Protein AF-A0A417C3J6-F1 (afdb_monomer)

pLDDT: mean 70.12, std 16.56, range [35.22, 95.88]

Secondary structure (DSSP, 8-state):
-PPPP-----------------------PPP-----HHHHHHHHHHHHHHHHHHHHHHHHHHHHHHHHHHHHHHHHHHHHT-GGGTT-SEEEEEEEETTEEEEEEEE---HHHHHHHHHHHHTT-

Sequence (125 aa):
MQSAPRIKTGGCQEGDRQERVIYTGERRQKKGLRASMTVEAAGVMAAVLVTLMVLMGQAMNWSARAAGNFKLHETVERERHQIEHDQENRIQRQAGGRNWSLEISAPVFRPENLLRMWSLVEDRT

Radius of gyration: 38.72 Å; Cα contacts (8 Å, |Δi|>4): 61; chains: 1; bounding box: 95×47×88 Å

Solvent-accessible surface area (backbone atoms only — not comparable to full-atom values): 8161 Å² total; per-residue (Å²): 136,87,82,81,84,83,83,78,83,86,76,85,88,80,87,81,93,72,81,81,80,80,80,88,69,84,84,74,87,73,83,87,69,90,77,54,76,64,59,60,52,49,50,54,52,48,53,52,53,52,52,50,51,54,51,50,56,51,50,55,52,50,52,53,51,50,54,49,49,54,55,50,50,52,50,52,54,56,53,33,72,40,82,88,48,75,88,48,71,58,53,74,53,73,51,72,57,100,90,48,75,47,75,52,72,47,65,48,66,55,70,65,61,54,53,51,52,52,52,61,52,60,77,74,110

Foldseek 3Di:
DDDDDDDDDDDDDDDDDDDPPDPPDDCPDDDDDPDDPVVVVVVVVVVVVVVVVVVVVVVVVVVVVVVQVVVQVVVLVVVLPDPVCPVPQKDWDWDDDPPDIDIDMDGRDDVVVVVVVVVVVVVVD

Mean predicted aligned error: 18.25 Å

Structure (mmCIF, N/CA/C/O backbone):
data_AF-A0A417C3J6-F1
#
_entry.id   AF-A0A417C3J6-F1
#
loop_
_atom_site.group_PDB
_atom_site.id
_atom_site.type_symbol
_atom_site.label_atom_id
_atom_site.label_alt_id
_atom_site.label_comp_id
_atom_site.label_asym_id
_atom_site.label_entity_id
_atom_site.label_seq_id
_atom_site.pdbx_PDB_ins_code
_atom_site.Cartn_x
_atom_site.Cartn_y
_atom_site.Cartn_z
_atom_site.occupancy
_atom_site.B_iso_or_equiv
_atom_site.auth_seq_id
_atom_site.auth_comp_id
_atom_site.auth_asym_id
_atom_site.auth_atom_id
_atom_site.pdbx_PDB_model_num
ATOM 1 N N . MET A 1 1 ? 70.820 -35.049 -58.289 1.00 45.19 1 MET A N 1
ATOM 2 C CA . MET A 1 1 ? 70.018 -34.662 -57.108 1.00 45.19 1 MET A CA 1
ATOM 3 C C . MET A 1 1 ? 68.553 -34.810 -57.493 1.00 45.19 1 MET A C 1
ATOM 5 O O . MET A 1 1 ? 68.088 -34.066 -58.342 1.00 45.19 1 MET A O 1
ATOM 9 N N . GLN A 1 2 ? 67.891 -35.858 -56.996 1.00 44.22 2 GLN A N 1
ATOM 10 C CA . GLN A 1 2 ? 66.487 -36.170 -57.288 1.00 44.22 2 GLN A CA 1
ATOM 11 C C . GLN A 1 2 ? 65.575 -35.254 -56.462 1.00 44.22 2 GLN A C 1
ATOM 13 O O . GLN A 1 2 ? 65.745 -35.138 -55.250 1.00 44.22 2 GLN A O 1
ATOM 18 N N . SER A 1 3 ? 64.635 -34.587 -57.124 1.00 46.09 3 SER A N 1
ATOM 19 C CA . SER A 1 3 ? 63.633 -33.715 -56.509 1.00 46.09 3 SER A CA 1
ATOM 20 C C . SER A 1 3 ? 62.414 -34.552 -56.116 1.00 46.09 3 SER A C 1
ATOM 22 O O . SER A 1 3 ? 61.786 -35.170 -56.971 1.00 46.09 3 SER A O 1
ATOM 24 N N . ALA A 1 4 ? 62.089 -34.595 -54.824 1.00 53.22 4 ALA A N 1
ATOM 25 C CA . ALA A 1 4 ? 60.948 -35.342 -54.299 1.00 53.22 4 ALA A CA 1
ATOM 26 C C . ALA A 1 4 ? 59.594 -34.706 -54.706 1.00 53.22 4 ALA A C 1
ATOM 28 O O . ALA A 1 4 ? 59.469 -33.478 -54.668 1.00 53.22 4 ALA A O 1
ATOM 29 N N . PRO A 1 5 ? 58.554 -35.494 -55.042 1.00 49.22 5 PRO A N 1
ATOM 30 C CA . PRO A 1 5 ? 57.211 -34.975 -55.296 1.00 49.22 5 PRO A CA 1
ATOM 31 C C . PRO A 1 5 ? 56.432 -34.723 -53.990 1.00 49.22 5 PRO A C 1
ATOM 33 O O . PRO A 1 5 ? 56.374 -35.565 -53.096 1.00 49.22 5 PRO A O 1
ATOM 36 N N . ARG A 1 6 ? 55.800 -33.546 -53.887 1.00 43.66 6 ARG A N 1
ATOM 37 C CA . ARG A 1 6 ? 54.949 -33.133 -52.758 1.00 43.66 6 ARG A CA 1
ATOM 38 C C . ARG A 1 6 ? 53.569 -33.794 -52.870 1.00 43.66 6 ARG A C 1
ATOM 40 O O . ARG A 1 6 ? 52.778 -33.434 -53.739 1.00 43.66 6 ARG A O 1
ATOM 47 N N . ILE A 1 7 ? 53.276 -34.724 -51.965 1.00 44.31 7 ILE A N 1
ATOM 48 C CA . ILE A 1 7 ? 51.957 -35.347 -51.791 1.00 44.31 7 ILE A CA 1
ATOM 49 C C . ILE A 1 7 ? 50.963 -34.277 -51.306 1.00 44.31 7 ILE A C 1
ATOM 51 O O . ILE A 1 7 ? 51.167 -33.673 -50.254 1.00 44.31 7 ILE A O 1
ATOM 55 N N . LYS A 1 8 ? 49.893 -34.021 -52.072 1.00 52.81 8 LYS A N 1
ATOM 56 C CA . LYS A 1 8 ? 48.710 -33.293 -51.586 1.00 52.81 8 LYS A CA 1
ATOM 57 C C . LYS A 1 8 ? 47.775 -34.306 -50.933 1.00 52.81 8 LYS A C 1
ATOM 59 O O . LYS A 1 8 ? 47.145 -35.099 -51.626 1.00 52.81 8 LYS A O 1
ATOM 64 N N . THR A 1 9 ? 47.689 -34.278 -49.611 1.00 44.81 9 THR A N 1
ATOM 65 C CA . THR A 1 9 ? 46.644 -34.963 -48.850 1.00 44.81 9 THR A CA 1
ATOM 66 C C . THR A 1 9 ? 45.299 -34.304 -49.150 1.00 44.81 9 THR A C 1
ATOM 68 O O . THR A 1 9 ? 45.061 -33.151 -48.794 1.00 44.81 9 THR A O 1
ATOM 71 N N . GLY A 1 10 ? 44.431 -35.031 -49.854 1.00 49.56 10 GLY A N 1
ATOM 72 C CA . GLY A 1 10 ? 43.004 -34.736 -49.893 1.00 49.56 10 GLY A CA 1
ATOM 73 C C . GLY A 1 10 ? 42.403 -35.019 -48.519 1.00 49.56 10 GLY A C 1
ATOM 74 O O . GLY A 1 10 ? 42.606 -36.098 -47.970 1.00 49.56 10 GLY A O 1
ATOM 75 N N . GLY A 1 11 ? 41.711 -34.031 -47.957 1.00 35.22 11 GLY A N 1
ATOM 76 C CA . GLY A 1 11 ? 40.921 -34.161 -46.736 1.00 35.22 11 GLY A CA 1
ATOM 77 C C . GLY A 1 11 ? 39.446 -33.974 -47.070 1.00 35.22 11 GLY A C 1
ATOM 78 O O . GLY A 1 11 ? 39.088 -33.008 -47.740 1.00 35.22 11 GLY A O 1
ATOM 79 N N . CYS A 1 12 ? 38.649 -34.951 -46.646 1.00 38.44 12 CYS A N 1
ATOM 80 C CA . CYS A 1 12 ? 37.252 -35.215 -46.968 1.00 38.44 12 CYS A CA 1
ATOM 81 C C . CYS A 1 12 ? 36.283 -34.042 -46.747 1.00 38.44 12 CYS A C 1
ATOM 83 O O . CYS A 1 12 ? 36.380 -33.310 -45.766 1.00 38.44 12 CYS A O 1
ATOM 85 N N . GLN A 1 13 ? 35.291 -33.944 -47.635 1.00 50.69 13 GLN A N 1
ATOM 86 C CA . GLN A 1 13 ? 34.003 -33.306 -47.358 1.00 50.69 13 GLN A CA 1
ATOM 87 C C . GLN A 1 13 ? 33.109 -34.322 -46.636 1.00 50.69 13 GLN A C 1
ATOM 89 O O . GLN A 1 13 ? 33.001 -35.428 -47.150 1.00 50.69 13 GLN A O 1
ATOM 94 N N . GLU A 1 14 ? 32.468 -33.967 -45.517 1.00 40.28 14 GLU A N 1
ATOM 95 C CA . GLU A 1 14 ? 31.202 -34.580 -45.064 1.00 40.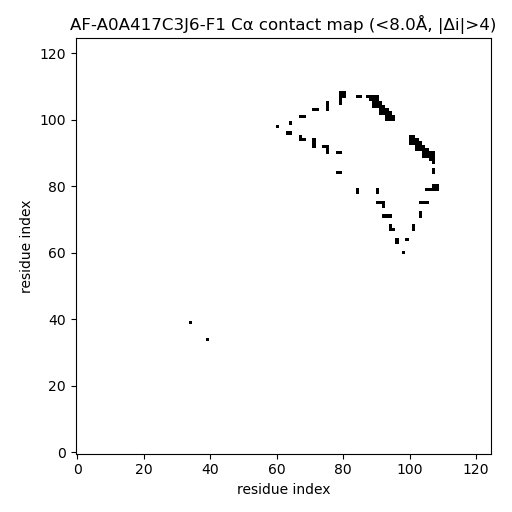28 14 GLU A CA 1
ATOM 96 C C . GLU A 1 14 ? 30.607 -33.791 -43.877 1.00 40.28 14 GLU A C 1
ATOM 98 O O . GLU A 1 14 ? 31.320 -33.533 -42.911 1.00 40.28 14 GLU A O 1
ATOM 103 N N . GLY A 1 15 ? 29.307 -33.469 -43.950 1.00 41.69 15 GLY A N 1
ATOM 104 C CA . GLY A 1 15 ? 28.453 -33.002 -42.837 1.00 41.69 15 GLY A CA 1
ATOM 105 C C . GLY A 1 15 ? 28.699 -31.554 -42.381 1.00 41.69 15 GLY A C 1
ATOM 106 O O . GLY A 1 15 ? 29.817 -31.161 -42.105 1.00 41.69 15 GLY A O 1
ATOM 107 N N . ASP A 1 16 ? 27.728 -30.646 -42.312 1.00 37.06 16 ASP A N 1
ATOM 108 C CA . ASP A 1 16 ? 26.380 -30.857 -41.807 1.00 37.06 16 ASP A CA 1
ATOM 109 C C . ASP A 1 16 ? 25.322 -30.092 -42.604 1.00 37.06 16 ASP A C 1
ATOM 111 O O . ASP A 1 16 ? 25.405 -28.894 -42.888 1.00 37.06 16 ASP A O 1
ATOM 115 N N . ARG A 1 17 ? 24.261 -30.831 -42.916 1.00 51.72 17 ARG A N 1
ATOM 116 C CA . ARG A 1 17 ? 22.967 -30.324 -43.350 1.00 51.72 17 ARG A CA 1
ATOM 117 C C . ARG A 1 17 ? 22.332 -29.587 -42.172 1.00 51.72 17 ARG A C 1
ATOM 119 O O . ARG A 1 17 ? 21.693 -30.216 -41.337 1.00 51.72 17 ARG A O 1
ATOM 126 N N . GLN A 1 18 ? 22.477 -28.265 -42.122 1.00 46.28 18 GLN A N 1
ATOM 127 C CA . GLN A 1 18 ? 21.696 -27.440 -41.204 1.00 46.28 18 GLN A CA 1
ATOM 128 C C . GLN A 1 18 ? 20.547 -26.773 -41.962 1.00 46.28 18 GLN A C 1
ATOM 130 O O . GLN A 1 18 ? 20.727 -25.982 -42.889 1.00 46.28 18 GLN A O 1
ATOM 135 N N . GLU A 1 19 ? 19.353 -27.218 -41.596 1.00 47.47 19 GLU A N 1
ATOM 136 C CA . GLU A 1 19 ? 18.049 -26.867 -42.133 1.00 47.47 19 GLU A CA 1
ATOM 137 C C . GLU A 1 19 ? 17.860 -25.344 -42.191 1.00 47.47 19 GLU A C 1
ATOM 139 O O . GLU A 1 19 ? 17.871 -24.642 -41.179 1.00 47.47 19 GLU A O 1
ATOM 144 N N . ARG A 1 20 ? 17.719 -24.806 -43.406 1.00 38.12 20 ARG A N 1
ATOM 145 C CA . ARG A 1 20 ? 17.513 -23.375 -43.630 1.00 38.12 20 ARG A CA 1
ATOM 146 C C . ARG A 1 20 ? 16.056 -23.031 -43.316 1.00 38.12 20 ARG A C 1
ATOM 148 O O . ARG A 1 20 ? 15.229 -22.977 -44.222 1.00 38.12 20 ARG A O 1
ATOM 155 N N . VAL A 1 21 ? 15.739 -22.782 -42.048 1.00 52.31 21 VAL A N 1
ATOM 156 C CA . VAL A 1 21 ? 14.453 -22.180 -41.667 1.00 52.31 21 VAL A CA 1
ATOM 157 C C . VAL A 1 21 ? 14.427 -20.749 -42.206 1.00 52.31 21 VAL A C 1
ATOM 159 O O . VAL A 1 21 ? 15.160 -19.869 -41.751 1.00 52.31 21 VAL A O 1
ATOM 162 N N . ILE A 1 22 ? 13.623 -20.530 -43.247 1.00 49.84 22 ILE A N 1
ATOM 163 C CA . ILE A 1 22 ? 13.442 -19.224 -43.880 1.00 49.84 22 ILE A CA 1
ATOM 164 C C . ILE A 1 22 ? 12.508 -18.391 -43.003 1.00 49.84 22 ILE A C 1
ATOM 166 O O . ILE A 1 22 ? 11.289 -18.494 -43.098 1.00 49.84 22 ILE A O 1
ATOM 170 N N . TYR A 1 23 ? 13.079 -17.520 -42.174 1.00 48.50 23 TYR A N 1
ATOM 171 C CA . TYR A 1 23 ? 12.333 -16.408 -41.591 1.00 48.50 23 TYR A CA 1
ATOM 172 C C . TYR A 1 23 ? 12.237 -15.297 -42.638 1.00 48.50 23 TYR A C 1
ATOM 174 O O . TYR A 1 23 ? 13.153 -14.494 -42.816 1.00 48.50 23 TYR A O 1
ATOM 182 N N . THR A 1 24 ? 11.127 -15.259 -43.367 1.00 55.38 24 THR A N 1
ATOM 183 C CA . THR A 1 24 ? 10.775 -14.109 -44.204 1.00 55.38 24 THR A CA 1
ATOM 184 C C . THR A 1 24 ? 10.282 -12.974 -43.303 1.00 55.38 24 THR A C 1
ATOM 186 O O . THR A 1 24 ? 9.093 -12.850 -43.026 1.00 55.38 24 THR A O 1
ATOM 189 N N . GLY A 1 25 ? 11.211 -12.155 -42.809 1.00 51.16 25 GLY A N 1
ATOM 190 C CA . GLY A 1 25 ? 10.905 -10.877 -42.165 1.00 51.16 25 GLY A CA 1
ATOM 191 C C . GLY A 1 25 ? 11.161 -9.722 -43.131 1.00 51.16 25 GLY A C 1
ATOM 192 O O . GLY A 1 25 ? 12.302 -9.504 -43.542 1.00 51.16 25 GLY A O 1
ATOM 193 N N . GLU A 1 26 ? 10.106 -8.999 -43.506 1.00 53.22 26 GLU A N 1
ATOM 194 C CA . GLU A 1 26 ? 10.130 -7.859 -44.430 1.00 53.22 26 GLU A CA 1
ATOM 195 C C . GLU A 1 26 ? 11.249 -6.848 -44.117 1.00 53.22 26 GLU A C 1
ATOM 197 O O . GLU A 1 26 ? 11.330 -6.256 -43.036 1.00 53.22 26 GLU A O 1
ATOM 202 N N . ARG A 1 27 ? 12.111 -6.585 -45.106 1.00 48.12 27 ARG A N 1
ATOM 203 C CA . ARG A 1 27 ? 13.158 -5.555 -45.036 1.00 48.12 27 ARG A CA 1
ATOM 204 C C . ARG A 1 27 ? 12.538 -4.178 -45.272 1.00 48.12 27 ARG A C 1
ATOM 206 O O . ARG A 1 27 ? 12.609 -3.632 -46.371 1.00 48.12 27 ARG A O 1
ATOM 213 N N . ARG A 1 28 ? 11.970 -3.579 -44.224 1.00 52.03 28 ARG A N 1
ATOM 214 C CA . ARG A 1 28 ? 11.636 -2.147 -44.229 1.00 52.03 28 ARG A CA 1
ATOM 215 C C . ARG A 1 28 ? 12.942 -1.349 -44.193 1.00 52.03 28 ARG A C 1
ATOM 217 O O . ARG A 1 28 ? 13.700 -1.438 -43.227 1.00 52.03 28 ARG A O 1
ATOM 224 N N . GLN A 1 29 ? 13.229 -0.621 -45.273 1.00 53.62 29 GLN A N 1
ATOM 225 C CA . GLN A 1 29 ? 14.447 0.175 -45.428 1.00 53.62 29 GLN A CA 1
ATOM 226 C C . GLN A 1 29 ? 14.684 1.078 -44.209 1.00 53.62 29 GLN A C 1
ATOM 228 O O . GLN A 1 29 ? 13.876 1.958 -43.912 1.00 53.62 29 GLN A O 1
ATOM 233 N N . LYS A 1 30 ? 15.811 0.887 -43.516 1.00 47.53 30 LYS A N 1
ATOM 234 C CA . LYS A 1 30 ? 16.288 1.825 -42.498 1.00 47.53 30 LYS A CA 1
ATOM 235 C C . LYS A 1 30 ? 17.412 2.661 -43.096 1.00 47.53 30 LYS A C 1
ATOM 237 O O . LYS A 1 30 ? 18.426 2.124 -43.536 1.00 47.53 30 LYS A O 1
ATOM 242 N N . LYS A 1 31 ? 17.215 3.982 -43.101 1.00 51.62 31 LYS A N 1
ATOM 243 C CA . LYS A 1 31 ? 18.271 4.971 -43.342 1.00 51.62 31 LYS A CA 1
ATOM 244 C C . LYS A 1 31 ? 19.381 4.715 -42.317 1.00 51.62 31 LYS A C 1
ATOM 246 O O . LYS A 1 31 ? 19.108 4.662 -41.120 1.00 51.62 31 LYS A O 1
ATOM 251 N N . GLY A 1 32 ? 20.598 4.475 -42.798 1.00 50.56 32 GLY A N 1
ATOM 252 C CA . GLY A 1 32 ? 21.735 4.076 -41.976 1.00 50.56 32 GLY A CA 1
ATOM 253 C C . GLY A 1 32 ? 22.192 5.199 -41.052 1.00 50.56 32 GLY A C 1
ATOM 254 O O . GLY A 1 32 ? 22.934 6.082 -41.469 1.00 50.56 32 GLY A O 1
ATOM 255 N N . LEU A 1 33 ? 21.777 5.143 -39.790 1.00 61.16 33 LEU A N 1
ATOM 256 C CA . LEU A 1 33 ? 22.462 5.822 -38.697 1.00 61.16 33 LEU A CA 1
ATOM 257 C C . LEU A 1 33 ? 23.375 4.796 -38.033 1.00 61.16 33 LEU A C 1
ATOM 259 O O . LEU A 1 33 ? 22.944 3.700 -37.676 1.00 61.16 33 LEU A O 1
ATOM 263 N N . ARG A 1 34 ? 24.657 5.145 -37.928 1.00 52.94 34 ARG A N 1
ATOM 264 C CA . ARG A 1 34 ? 25.705 4.334 -37.305 1.00 52.94 34 ARG A CA 1
ATOM 265 C C . ARG A 1 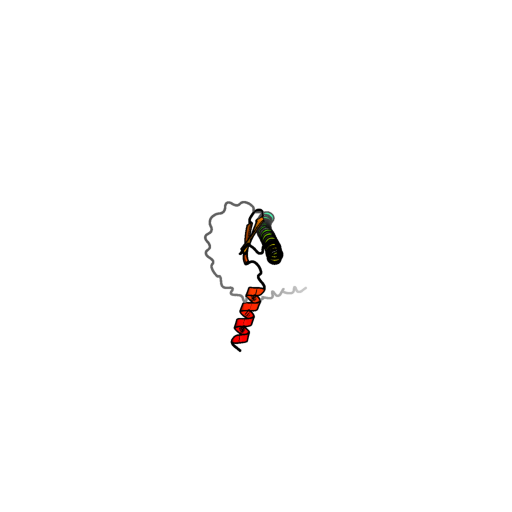34 ? 25.394 4.235 -35.804 1.00 52.94 34 ARG A C 1
ATOM 267 O O . ARG A 1 34 ? 25.788 5.101 -35.031 1.00 52.94 34 ARG A O 1
ATOM 274 N N . ALA A 1 35 ? 24.616 3.232 -35.407 1.00 58.22 35 ALA A N 1
ATOM 275 C CA . ALA A 1 35 ? 24.308 2.973 -34.008 1.00 58.22 35 ALA A CA 1
ATOM 276 C C . ALA A 1 35 ? 25.581 2.473 -33.309 1.00 58.22 35 ALA A C 1
ATOM 278 O O . ALA A 1 35 ? 26.167 1.466 -33.704 1.00 58.22 35 ALA A O 1
ATOM 279 N N . SER A 1 36 ? 26.050 3.215 -32.306 1.00 66.50 36 SER A N 1
ATOM 280 C CA . SER A 1 36 ? 27.119 2.750 -31.423 1.00 66.50 36 SER A CA 1
ATOM 281 C C . SER A 1 36 ? 26.531 1.703 -30.479 1.00 66.50 36 SER A C 1
ATOM 283 O O . SER A 1 36 ? 25.534 1.985 -29.816 1.00 66.50 36 SER A O 1
ATOM 285 N N . MET A 1 37 ? 27.162 0.528 -30.376 1.00 64.81 37 MET A N 1
ATOM 286 C CA . MET A 1 37 ? 26.772 -0.573 -29.469 1.00 64.81 37 MET A CA 1
ATOM 287 C C . MET A 1 37 ? 26.562 -0.113 -28.012 1.00 64.81 37 MET A C 1
ATOM 289 O O . MET A 1 37 ? 25.833 -0.736 -27.247 1.00 64.81 37 MET A O 1
ATOM 293 N N . THR A 1 38 ? 27.175 1.007 -27.625 1.00 79.38 38 THR A N 1
ATOM 294 C CA . THR A 1 38 ? 27.030 1.617 -26.300 1.00 79.38 38 THR A CA 1
ATOM 295 C C . THR A 1 38 ? 25.673 2.287 -26.076 1.00 79.38 38 THR A C 1
ATOM 297 O O . THR A 1 38 ? 25.173 2.262 -24.957 1.00 79.38 38 THR A O 1
ATOM 300 N N . VAL A 1 39 ? 25.057 2.866 -27.113 1.00 78.06 39 VAL A N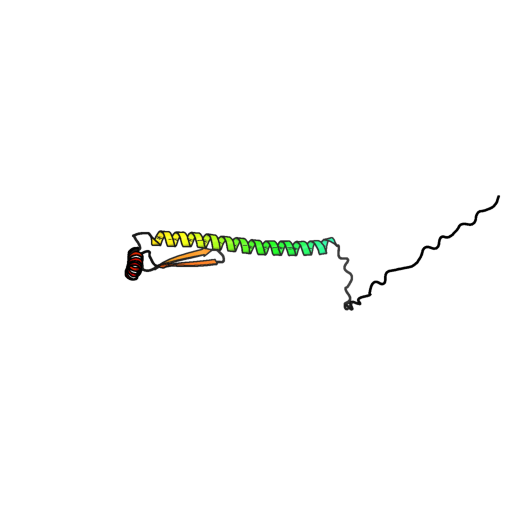 1
ATOM 301 C CA . VAL A 1 39 ? 23.783 3.600 -26.998 1.00 78.06 39 VAL A CA 1
ATOM 302 C C . VAL A 1 39 ? 22.615 2.630 -26.858 1.00 78.06 39 VAL A C 1
ATOM 304 O O . VAL A 1 39 ? 21.713 2.862 -26.057 1.00 78.06 39 VAL A O 1
ATOM 307 N N . GLU A 1 40 ? 22.657 1.511 -27.583 1.00 80.75 40 GLU A N 1
ATOM 308 C CA . GLU A 1 40 ? 21.627 0.474 -27.479 1.00 80.75 40 GLU A CA 1
ATOM 309 C C . GLU A 1 40 ? 21.672 -0.220 -26.109 1.00 80.75 40 GLU A C 1
ATOM 311 O O . GLU A 1 40 ? 20.640 -0.349 -25.451 1.00 80.75 40 GLU A O 1
ATOM 316 N N . ALA A 1 41 ? 22.868 -0.565 -25.616 1.00 85.88 41 ALA A N 1
ATOM 317 C CA . ALA A 1 41 ? 23.038 -1.143 -24.282 1.00 85.88 41 ALA A CA 1
ATOM 318 C C . ALA A 1 41 ? 22.650 -0.163 -23.159 1.00 85.88 41 ALA A C 1
ATOM 320 O O . ALA A 1 41 ? 21.973 -0.548 -22.203 1.00 85.88 41 ALA A O 1
ATOM 321 N N . ALA A 1 42 ? 23.023 1.116 -23.286 1.00 88.38 42 ALA A N 1
ATOM 322 C CA . ALA A 1 42 ? 22.640 2.148 -22.325 1.00 88.38 42 ALA A CA 1
ATOM 323 C C . ALA A 1 42 ? 21.117 2.340 -22.262 1.00 88.38 42 ALA A C 1
ATOM 325 O O . ALA A 1 42 ? 20.578 2.535 -21.175 1.00 88.38 42 ALA A O 1
ATOM 326 N N . GLY A 1 43 ? 20.414 2.227 -23.394 1.00 89.06 43 GLY A N 1
ATOM 327 C CA . GLY A 1 43 ? 18.952 2.289 -23.435 1.00 89.06 43 GLY A CA 1
ATOM 328 C C . GLY A 1 43 ? 18.282 1.152 -22.659 1.00 89.06 43 GLY A C 1
ATOM 329 O O . GLY A 1 43 ? 17.350 1.396 -21.892 1.00 89.06 43 GLY A O 1
ATOM 330 N N . VAL A 1 44 ? 18.788 -0.078 -22.793 1.00 92.25 44 VAL A N 1
ATOM 331 C CA . VAL A 1 44 ? 18.282 -1.233 -22.028 1.00 92.25 44 VAL A CA 1
ATOM 332 C C . VAL A 1 44 ? 18.528 -1.039 -20.534 1.00 92.25 44 VAL A C 1
ATOM 334 O O . VAL A 1 44 ? 17.614 -1.215 -19.730 1.00 92.25 44 VAL A O 1
ATOM 337 N N . MET A 1 45 ? 19.732 -0.603 -20.157 1.00 94.19 45 MET A N 1
ATOM 338 C CA . MET A 1 45 ? 20.057 -0.323 -18.756 1.00 94.19 45 MET A CA 1
ATOM 339 C C . MET A 1 45 ? 19.198 0.808 -18.184 1.00 94.19 45 MET A C 1
ATOM 341 O O . MET A 1 45 ? 18.737 0.707 -17.050 1.00 94.19 45 MET A O 1
ATOM 345 N N . ALA A 1 46 ? 18.913 1.850 -18.969 1.00 93.38 46 ALA A N 1
ATOM 346 C CA . ALA A 1 46 ? 18.007 2.918 -18.564 1.00 93.38 46 ALA A CA 1
ATOM 347 C C . ALA A 1 46 ? 16.589 2.388 -18.314 1.00 93.38 46 ALA A C 1
ATOM 349 O O . ALA A 1 46 ? 16.000 2.700 -17.281 1.00 93.38 46 ALA A O 1
ATOM 350 N N . ALA A 1 47 ? 16.061 1.535 -19.197 1.00 93.25 47 ALA A N 1
ATOM 351 C CA . ALA A 1 47 ? 14.752 0.917 -18.999 1.00 93.25 47 ALA A CA 1
ATOM 352 C C . ALA A 1 47 ? 14.705 0.062 -17.720 1.00 93.25 47 ALA A C 1
ATOM 354 O O . ALA A 1 47 ? 13.748 0.164 -16.957 1.00 93.25 47 ALA A O 1
ATOM 355 N N . VAL A 1 48 ? 15.753 -0.721 -17.442 1.00 95.88 48 VAL A N 1
ATOM 356 C CA . VAL A 1 48 ? 15.859 -1.532 -16.215 1.00 95.88 48 VAL A CA 1
ATOM 357 C C . VAL A 1 48 ? 15.924 -0.657 -14.961 1.00 95.88 48 VAL A C 1
ATOM 359 O O . VAL A 1 48 ? 15.237 -0.920 -13.978 1.00 95.88 48 VAL A O 1
ATOM 362 N N . LEU A 1 49 ? 16.720 0.410 -14.969 1.00 94.38 49 LEU A N 1
ATOM 363 C CA . LEU A 1 49 ? 16.802 1.309 -13.817 1.00 94.38 49 LEU A CA 1
ATOM 364 C C . LEU A 1 49 ? 15.473 2.029 -13.569 1.00 94.38 49 LEU A C 1
ATOM 366 O O . LEU A 1 49 ? 15.051 2.154 -12.420 1.00 94.38 49 LEU A O 1
ATOM 370 N N . VAL A 1 50 ? 14.780 2.443 -14.632 1.00 95.25 50 VAL A N 1
ATOM 371 C CA . VAL A 1 50 ? 13.450 3.057 -14.527 1.00 95.25 50 VAL A CA 1
ATOM 372 C C . VAL A 1 50 ? 12.440 2.074 -13.937 1.00 95.25 50 VAL A C 1
ATOM 374 O O . VAL A 1 50 ? 11.693 2.449 -13.032 1.00 95.25 50 VAL A O 1
ATOM 377 N N . THR A 1 51 ? 12.423 0.814 -14.379 1.00 95.06 51 THR A N 1
ATOM 378 C CA . THR A 1 51 ? 11.504 -0.182 -13.805 1.00 95.06 51 THR A CA 1
ATOM 379 C C . THR A 1 51 ? 11.812 -0.445 -12.332 1.00 95.06 51 THR A C 1
ATOM 381 O O . THR A 1 51 ? 10.887 -0.463 -11.519 1.00 95.06 51 THR A O 1
ATOM 384 N N . LEU A 1 52 ? 13.088 -0.545 -11.950 1.00 94.12 52 LEU A N 1
ATOM 385 C CA . LEU A 1 52 ? 13.491 -0.696 -10.548 1.00 94.12 52 LEU A CA 1
ATOM 386 C C . LEU A 1 52 ? 13.084 0.509 -9.685 1.00 94.12 52 LEU A C 1
ATOM 388 O O . LEU A 1 52 ? 12.590 0.316 -8.574 1.00 94.12 52 LEU A O 1
ATOM 392 N N . MET A 1 53 ? 13.219 1.740 -10.191 1.00 94.75 53 MET A N 1
ATOM 393 C CA . MET A 1 53 ? 12.760 2.946 -9.485 1.00 94.75 53 MET A CA 1
ATOM 394 C C . MET A 1 53 ? 11.252 2.919 -9.227 1.00 94.75 53 MET A C 1
ATOM 396 O O . MET A 1 53 ? 10.810 3.217 -8.115 1.00 94.75 53 MET A O 1
ATOM 400 N N . VAL A 1 54 ? 10.459 2.531 -10.231 1.00 94.00 54 VAL A N 1
ATOM 401 C CA . VAL A 1 54 ? 9.000 2.428 -10.092 1.00 94.00 54 VAL A CA 1
ATOM 402 C C . VAL A 1 54 ? 8.636 1.377 -9.046 1.00 94.00 54 VAL A C 1
ATOM 404 O O . VAL A 1 54 ? 7.849 1.668 -8.144 1.00 94.00 54 VAL A O 1
ATOM 407 N N . LEU A 1 55 ? 9.237 0.187 -9.116 1.00 94.06 55 LEU A N 1
ATOM 408 C CA . LEU A 1 55 ? 8.984 -0.892 -8.158 1.00 94.06 55 LEU A CA 1
ATOM 409 C C . LEU A 1 55 ? 9.351 -0.486 -6.728 1.00 94.06 55 LEU A C 1
ATOM 411 O O . LEU A 1 55 ? 8.566 -0.712 -5.807 1.00 94.06 55 LEU A O 1
ATOM 415 N N . MET A 1 56 ? 10.492 0.178 -6.542 1.00 91.62 56 MET A N 1
ATOM 416 C CA . MET A 1 56 ? 10.914 0.675 -5.232 1.00 91.62 56 MET A CA 1
ATOM 417 C C . MET A 1 56 ? 9.942 1.727 -4.680 1.00 91.62 56 MET A C 1
ATOM 419 O O . MET A 1 56 ? 9.566 1.676 -3.508 1.00 91.62 56 MET A O 1
ATOM 423 N N . GLY A 1 57 ? 9.463 2.643 -5.527 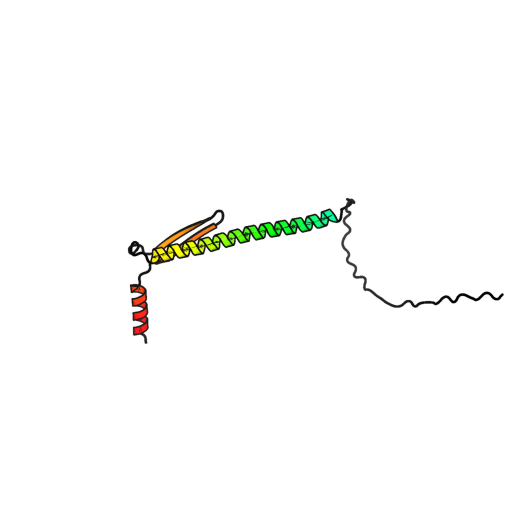1.00 87.81 57 GLY A N 1
ATOM 424 C CA . GLY A 1 57 ? 8.438 3.619 -5.150 1.00 87.81 57 GLY A CA 1
ATOM 425 C C . GLY A 1 57 ? 7.136 2.962 -4.677 1.00 87.81 57 GLY A C 1
ATOM 426 O O . GLY A 1 57 ? 6.568 3.370 -3.660 1.00 87.81 57 GLY A O 1
ATOM 427 N N . GLN A 1 58 ? 6.690 1.906 -5.363 1.00 88.75 58 GLN A N 1
ATOM 428 C CA . GLN A 1 58 ? 5.515 1.133 -4.947 1.00 88.75 58 GLN A CA 1
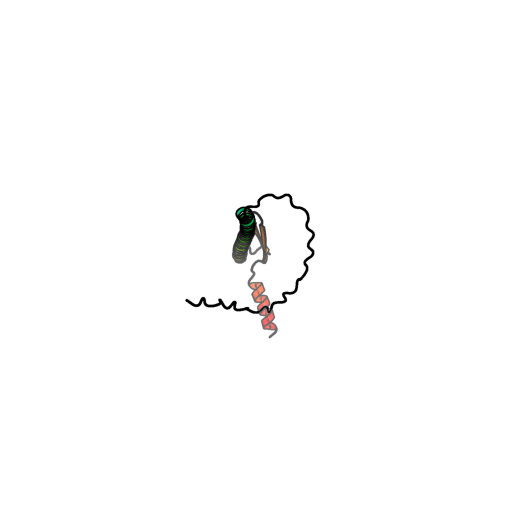ATOM 429 C C . GLN A 1 58 ? 5.761 0.375 -3.636 1.00 88.75 58 GLN A C 1
ATOM 431 O O . GLN A 1 58 ? 4.898 0.388 -2.757 1.00 88.75 58 GLN A O 1
ATOM 436 N N . ALA A 1 59 ? 6.938 -0.231 -3.466 1.00 86.94 59 ALA A N 1
ATOM 437 C CA . ALA A 1 59 ? 7.295 -0.980 -2.262 1.00 86.94 59 ALA A CA 1
ATOM 438 C C . ALA A 1 59 ? 7.329 -0.089 -1.010 1.00 86.94 59 ALA A C 1
ATOM 440 O O . ALA A 1 59 ? 6.775 -0.461 0.024 1.00 86.94 59 ALA A O 1
ATOM 441 N N . MET A 1 60 ? 7.898 1.117 -1.108 1.00 84.56 60 MET A N 1
ATOM 442 C CA . MET A 1 60 ? 7.885 2.087 -0.004 1.00 84.56 60 MET A CA 1
ATOM 443 C C . MET A 1 60 ? 6.467 2.548 0.353 1.00 84.56 60 MET A C 1
ATOM 445 O O . MET A 1 60 ? 6.141 2.753 1.519 1.00 84.56 60 MET A O 1
ATOM 449 N N . ASN A 1 61 ? 5.592 2.700 -0.641 1.00 84.75 61 ASN A N 1
ATOM 450 C CA . ASN A 1 61 ? 4.198 3.049 -0.387 1.00 84.75 61 ASN A CA 1
ATOM 451 C C . ASN A 1 61 ? 3.432 1.885 0.270 1.00 84.75 61 ASN A C 1
ATOM 453 O O . ASN A 1 61 ? 2.611 2.107 1.159 1.00 84.75 61 ASN A O 1
ATOM 457 N N . TRP A 1 62 ? 3.726 0.642 -0.123 1.00 84.06 62 TRP A N 1
ATOM 458 C CA . TRP A 1 62 ? 3.179 -0.554 0.521 1.00 84.06 62 TRP A CA 1
ATOM 459 C C . TRP A 1 62 ? 3.620 -0.657 1.982 1.00 84.06 62 TRP A C 1
ATOM 461 O O . TRP A 1 62 ? 2.787 -0.875 2.861 1.00 84.06 62 TRP A O 1
ATOM 471 N N . SER A 1 63 ? 4.909 -0.463 2.265 1.00 84.81 63 SER A N 1
ATOM 472 C CA . SER A 1 63 ? 5.420 -0.527 3.636 1.00 84.81 63 SER A CA 1
ATOM 473 C C . SER A 1 63 ? 4.854 0.595 4.507 1.00 84.81 63 SER A C 1
ATOM 475 O O . SER A 1 63 ? 4.461 0.339 5.644 1.00 84.81 63 SER A O 1
ATOM 477 N N . ALA A 1 64 ? 4.710 1.808 3.962 1.00 82.25 64 ALA A N 1
ATOM 478 C CA . ALA A 1 64 ? 4.076 2.923 4.661 1.00 82.25 64 ALA A CA 1
ATOM 479 C C . ALA A 1 64 ? 2.605 2.633 5.008 1.00 82.25 64 ALA A C 1
ATOM 481 O O . ALA A 1 64 ? 2.178 2.907 6.129 1.00 82.25 64 ALA A O 1
ATOM 482 N N . ARG A 1 65 ? 1.844 2.034 4.080 1.00 84.00 65 ARG A N 1
ATOM 483 C CA . ARG A 1 65 ? 0.465 1.577 4.334 1.00 84.00 65 ARG A CA 1
ATOM 484 C C . ARG A 1 65 ? 0.409 0.510 5.420 1.00 84.00 65 ARG A C 1
ATOM 486 O O . ARG A 1 65 ? -0.425 0.599 6.314 1.00 84.00 65 ARG A O 1
ATOM 493 N N . ALA A 1 66 ? 1.294 -0.482 5.352 1.00 84.94 66 ALA A N 1
ATOM 494 C CA . ALA A 1 66 ? 1.340 -1.565 6.328 1.00 84.94 66 ALA A CA 1
ATOM 495 C C . ALA A 1 66 ? 1.666 -1.038 7.735 1.00 84.94 66 ALA A C 1
ATOM 497 O O . ALA A 1 66 ? 0.935 -1.329 8.677 1.00 84.94 66 ALA A O 1
ATOM 498 N N . ALA A 1 67 ? 2.698 -0.200 7.872 1.00 84.94 67 ALA A N 1
ATOM 499 C CA . ALA A 1 67 ? 3.054 0.431 9.144 1.00 84.94 67 ALA A CA 1
ATOM 500 C C . ALA A 1 67 ? 1.908 1.294 9.703 1.00 84.94 67 ALA A C 1
ATOM 502 O O . ALA A 1 67 ? 1.619 1.248 10.899 1.00 84.94 67 ALA A O 1
ATOM 503 N N . GLY A 1 68 ? 1.220 2.037 8.830 1.00 81.06 68 GLY A N 1
ATOM 504 C CA . GLY A 1 68 ? 0.024 2.795 9.183 1.00 81.06 68 GLY A CA 1
ATOM 505 C C . GLY A 1 68 ? -1.114 1.920 9.704 1.00 81.06 68 GLY A C 1
ATOM 506 O O . GLY A 1 68 ? -1.710 2.250 10.726 1.00 81.06 68 GLY A O 1
ATOM 507 N N . ASN A 1 69 ? -1.369 0.784 9.049 1.00 81.25 69 ASN A N 1
ATOM 508 C CA . ASN A 1 69 ? -2.388 -0.182 9.457 1.00 81.25 69 ASN A CA 1
ATOM 509 C C . ASN A 1 69 ? -2.109 -0.750 10.852 1.00 81.25 69 ASN A C 1
ATOM 511 O O . ASN A 1 69 ? -2.984 -0.715 11.710 1.00 81.25 69 ASN A O 1
ATOM 515 N N . PHE A 1 70 ? -0.879 -1.200 11.113 1.00 82.81 70 PHE A N 1
ATOM 516 C CA . PHE A 1 70 ? -0.515 -1.739 12.426 1.00 82.81 70 PHE A CA 1
ATOM 517 C C . PHE A 1 70 ? -0.651 -0.700 13.538 1.00 82.81 70 PHE A C 1
ATOM 519 O O . PHE A 1 70 ? -1.227 -0.997 14.581 1.00 82.81 70 PHE A O 1
ATOM 526 N N . LYS A 1 71 ? -0.193 0.532 13.300 1.00 84.44 71 LYS A N 1
ATOM 527 C CA . LYS A 1 71 ? -0.305 1.617 14.281 1.00 84.44 71 LYS A CA 1
ATOM 528 C C . LYS A 1 71 ? -1.760 2.016 14.543 1.00 84.44 71 LYS A C 1
ATOM 530 O O . LYS A 1 71 ? -2.140 2.283 15.683 1.00 84.44 71 LYS A O 1
ATOM 535 N N . LEU A 1 72 ? -2.580 2.058 13.493 1.00 84.94 72 LEU A N 1
ATOM 536 C CA . LEU A 1 72 ? -4.006 2.343 13.613 1.00 84.94 72 LEU A CA 1
ATOM 537 C C . LEU A 1 72 ? -4.724 1.226 14.376 1.00 84.94 72 LEU A C 1
ATOM 539 O O . LEU A 1 72 ? -5.530 1.509 15.255 1.00 84.94 72 LEU A O 1
ATOM 543 N N . HIS A 1 73 ? -4.385 -0.028 14.083 1.00 83.31 73 HIS A N 1
ATOM 544 C CA . HIS A 1 73 ? -4.936 -1.190 14.766 1.00 83.31 73 HIS A CA 1
ATOM 545 C C . HIS A 1 73 ? -4.566 -1.208 16.255 1.00 83.31 73 HIS A C 1
ATOM 547 O O . HIS A 1 73 ? -5.447 -1.369 17.091 1.00 83.31 73 HIS A O 1
ATOM 553 N N . GLU A 1 74 ? -3.298 -0.955 16.594 1.00 82.75 74 GLU A N 1
ATOM 554 C CA . GLU A 1 74 ? -2.842 -0.807 17.984 1.00 82.75 74 GLU A CA 1
ATOM 555 C C . GLU A 1 74 ? -3.604 0.310 18.712 1.00 82.75 74 GLU A C 1
ATOM 557 O O . GLU A 1 74 ? -4.028 0.134 19.852 1.00 82.75 74 GLU A O 1
ATOM 562 N N . THR A 1 75 ? -3.821 1.448 18.045 1.00 82.69 75 THR A N 1
ATOM 563 C CA . THR A 1 75 ? -4.554 2.585 18.622 1.00 82.69 75 THR A CA 1
ATOM 564 C C . THR A 1 75 ? -6.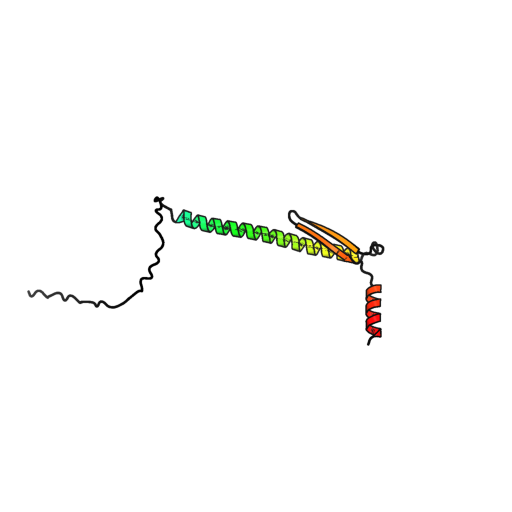010 2.220 18.900 1.00 82.69 75 THR A C 1
ATOM 566 O O . THR A 1 75 ? -6.490 2.451 20.007 1.00 82.69 75 THR A O 1
ATOM 569 N N . VAL A 1 76 ? -6.695 1.605 17.930 1.00 80.50 76 VAL A N 1
ATOM 570 C CA . VAL A 1 76 ? -8.084 1.151 18.095 1.00 80.50 76 VAL A CA 1
ATOM 571 C C . VAL A 1 76 ? -8.180 0.132 19.225 1.00 80.50 76 VAL A C 1
ATOM 573 O O . VAL A 1 76 ? -9.069 0.243 20.062 1.00 80.50 76 VAL A O 1
ATOM 576 N N . GLU A 1 77 ? -7.256 -0.827 19.296 1.00 74.25 77 GLU A N 1
ATOM 577 C CA . GLU A 1 77 ? -7.235 -1.830 20.362 1.00 74.25 77 GLU A CA 1
ATOM 578 C C . GLU A 1 77 ? -7.007 -1.192 21.736 1.00 74.25 77 GLU A C 1
ATOM 580 O O . GLU A 1 77 ? -7.707 -1.514 22.694 1.00 74.25 77 GLU A O 1
ATOM 585 N N . ARG A 1 78 ? -6.078 -0.238 21.835 1.00 80.25 78 ARG A N 1
ATOM 586 C CA . ARG A 1 78 ? -5.801 0.480 23.082 1.00 80.25 78 ARG A CA 1
ATOM 587 C C . ARG A 1 78 ? -7.000 1.293 23.560 1.00 80.25 78 ARG A C 1
ATOM 589 O O . ARG A 1 78 ? -7.257 1.357 24.759 1.00 80.25 78 ARG A O 1
ATOM 596 N N . GLU A 1 79 ? -7.719 1.938 22.652 1.00 73.50 79 GLU A N 1
ATOM 597 C CA . GLU A 1 79 ? -8.941 2.674 22.988 1.00 73.50 79 GLU A CA 1
ATOM 598 C C . GLU A 1 79 ? -10.085 1.730 23.366 1.00 73.50 79 GLU A C 1
ATOM 600 O O . GLU A 1 79 ? -10.862 2.042 24.264 1.00 73.50 79 GLU A O 1
ATOM 605 N N . ARG A 1 80 ? -10.138 0.535 22.767 1.00 68.81 80 ARG A N 1
ATOM 606 C CA . ARG A 1 80 ? -11.158 -0.482 23.052 1.00 68.81 80 ARG A CA 1
ATOM 607 C C . ARG A 1 80 ? -11.143 -0.972 24.502 1.00 68.81 80 ARG A C 1
ATOM 609 O O . ARG A 1 80 ? -12.169 -1.451 24.969 1.00 68.81 80 ARG A O 1
ATOM 616 N N . HIS A 1 81 ? -10.007 -0.872 25.194 1.00 69.44 81 HIS A N 1
ATOM 617 C CA . HIS A 1 81 ? -9.827 -1.316 26.587 1.00 69.44 81 HIS A CA 1
ATOM 618 C C . HIS A 1 81 ? -9.787 -0.154 27.593 1.00 69.44 81 HIS A C 1
ATOM 620 O O . HIS A 1 81 ? -9.565 -0.382 28.782 1.00 69.44 81 HIS A O 1
ATOM 626 N N . GLN A 1 82 ? -9.983 1.093 27.150 1.00 68.50 82 GLN A N 1
ATOM 627 C CA . GLN A 1 82 ? -10.071 2.238 28.057 1.00 68.50 82 GLN A CA 1
ATOM 628 C C . GLN A 1 82 ? -11.498 2.400 28.593 1.00 68.50 82 GLN A C 1
ATOM 630 O O . GLN A 1 82 ? -12.458 2.489 27.834 1.00 68.50 82 GLN A O 1
ATOM 635 N N . ILE A 1 83 ? -11.609 2.491 29.922 1.00 58.03 83 ILE A N 1
ATOM 636 C CA . ILE A 1 83 ? -12.872 2.592 30.680 1.00 58.03 83 ILE A CA 1
ATOM 637 C C . ILE A 1 83 ? -13.641 3.894 30.347 1.00 58.03 83 ILE A C 1
ATOM 639 O O . ILE A 1 83 ? -14.842 3.985 30.572 1.00 58.03 83 ILE A O 1
ATOM 643 N N . GLU A 1 84 ? -12.973 4.892 29.760 1.00 57.34 84 GLU A N 1
ATOM 644 C CA . GLU A 1 84 ? -13.556 6.192 29.389 1.00 57.34 84 GLU A CA 1
ATOM 645 C C . GLU A 1 84 ? -14.548 6.116 28.206 1.00 57.34 84 GLU A C 1
ATOM 647 O O . GLU A 1 84 ? -15.444 6.952 28.107 1.00 57.34 84 GLU A O 1
ATOM 652 N N . HIS A 1 85 ? -14.459 5.092 27.345 1.00 55.44 85 HIS A N 1
ATOM 653 C CA . HIS A 1 85 ? -15.301 4.947 26.144 1.00 55.44 85 HIS A CA 1
ATOM 654 C C . HIS A 1 85 ? -16.482 3.967 26.298 1.00 55.44 85 HIS A C 1
ATOM 656 O O . HIS A 1 85 ? -17.091 3.582 25.302 1.00 55.44 85 HIS A O 1
ATOM 662 N N . ASP A 1 86 ? -16.858 3.591 27.526 1.00 55.38 86 ASP A N 1
ATOM 663 C CA . ASP A 1 86 ? -17.922 2.603 27.808 1.00 55.38 86 ASP A CA 1
ATOM 664 C C . ASP A 1 86 ? -19.316 2.992 27.252 1.00 55.38 86 ASP A C 1
ATOM 666 O O . ASP A 1 86 ? -20.175 2.141 27.017 1.00 55.38 86 ASP A O 1
ATOM 670 N N . GLN A 1 87 ? -19.547 4.280 26.966 1.00 53.97 87 GLN A N 1
ATOM 671 C CA . GLN A 1 87 ? -20.791 4.753 26.340 1.00 53.97 87 GLN A CA 1
ATOM 672 C C . GLN A 1 87 ? -20.796 4.676 24.802 1.00 53.97 87 GLN A C 1
ATOM 674 O O . GLN A 1 87 ? -21.861 4.791 24.189 1.00 53.97 87 GLN A O 1
ATOM 679 N N . GLU A 1 88 ? -19.645 4.477 24.151 1.00 58.66 88 GLU A N 1
ATOM 680 C CA . GLU A 1 88 ? -19.554 4.388 22.693 1.00 58.66 88 GLU A CA 1
ATOM 681 C C . GLU A 1 88 ? -19.682 2.924 22.238 1.00 58.66 88 GLU A C 1
ATOM 683 O O . GLU A 1 88 ? -19.084 2.015 22.797 1.00 58.66 88 GLU A O 1
ATOM 688 N N . ASN A 1 89 ? -20.496 2.642 21.216 1.00 59.50 89 ASN A N 1
ATOM 689 C CA . ASN A 1 89 ? -20.708 1.254 20.774 1.00 59.50 89 ASN A CA 1
ATOM 690 C C . ASN A 1 89 ? -19.567 0.747 19.867 1.00 59.50 89 ASN A C 1
ATOM 692 O O . ASN A 1 89 ? -19.379 -0.460 19.693 1.00 59.50 89 ASN A O 1
ATOM 696 N N . ARG A 1 90 ? -18.825 1.661 19.230 1.00 62.22 90 ARG A N 1
ATOM 697 C CA . ARG A 1 90 ? -17.886 1.340 18.152 1.00 62.22 90 ARG A CA 1
ATOM 698 C C . ARG A 1 90 ? -16.834 2.434 18.007 1.00 62.22 90 ARG A C 1
ATOM 700 O O . ARG A 1 90 ? -17.180 3.575 17.736 1.00 62.22 90 ARG A O 1
ATOM 707 N N . ILE A 1 91 ? -15.565 2.056 18.102 1.00 70.00 91 ILE A N 1
ATOM 708 C CA . ILE A 1 91 ? -14.434 2.968 17.935 1.00 70.00 91 ILE A CA 1
ATOM 709 C C . ILE A 1 91 ? -14.073 3.009 16.454 1.00 70.00 91 ILE A C 1
ATOM 711 O O . ILE A 1 91 ? -13.954 1.973 15.788 1.00 70.00 91 ILE A O 1
ATOM 715 N N . GLN A 1 92 ? -13.946 4.221 15.924 1.00 73.62 92 GLN A N 1
ATOM 716 C CA . GLN A 1 92 ? -13.506 4.489 14.560 1.00 73.62 92 GLN A CA 1
ATOM 717 C C . GLN A 1 92 ? -12.272 5.375 14.604 1.00 73.62 92 GLN A C 1
ATOM 719 O O . GLN A 1 92 ? -12.271 6.450 15.217 1.00 73.62 92 GLN A O 1
ATOM 724 N N . ARG A 1 93 ? -11.212 4.917 13.940 1.00 77.75 93 ARG A N 1
ATOM 725 C CA . ARG A 1 93 ? -10.007 5.711 13.738 1.00 77.75 93 ARG A CA 1
ATOM 726 C C . ARG A 1 93 ? -9.595 5.651 12.280 1.00 77.75 93 ARG A C 1
ATOM 728 O O . ARG A 1 93 ? -9.659 4.606 11.634 1.00 77.75 93 ARG A O 1
ATOM 735 N N . GLN A 1 94 ? -9.152 6.800 11.788 1.00 79.25 94 GLN A N 1
ATOM 736 C CA . GLN A 1 94 ? -8.653 6.979 10.435 1.00 79.25 94 GLN A CA 1
ATOM 737 C C . GLN A 1 94 ? -7.177 7.366 10.497 1.00 79.25 94 GLN A C 1
ATOM 739 O O . GLN A 1 94 ? -6.771 8.186 11.321 1.00 79.25 94 GLN A O 1
ATOM 744 N N . ALA A 1 95 ? -6.373 6.780 9.618 1.00 75.44 95 ALA A N 1
ATOM 745 C CA . ALA A 1 95 ? -4.994 7.177 9.383 1.00 75.44 95 ALA A CA 1
ATOM 746 C C . ALA A 1 95 ? -4.769 7.335 7.883 1.00 75.44 95 ALA A C 1
ATOM 748 O O . ALA A 1 95 ? -5.195 6.505 7.083 1.00 75.44 95 ALA A O 1
ATOM 749 N N . GLY A 1 96 ? -4.071 8.399 7.501 1.00 76.56 96 GLY A N 1
ATOM 750 C CA . GLY A 1 96 ? -3.761 8.684 6.109 1.00 76.56 96 GLY A CA 1
ATOM 751 C C . GLY A 1 96 ? -2.305 9.077 5.919 1.00 76.56 96 GLY A C 1
ATOM 752 O O . GLY A 1 96 ? -1.668 9.649 6.802 1.00 76.56 96 GLY A O 1
ATOM 753 N N . GLY A 1 97 ? -1.791 8.767 4.735 1.00 75.81 97 GLY A N 1
ATOM 754 C CA . GLY A 1 97 ? -0.509 9.220 4.216 1.00 75.81 97 GLY A CA 1
ATOM 755 C C . GLY A 1 97 ? -0.679 9.870 2.843 1.00 75.81 97 GLY A C 1
ATOM 756 O O . GLY A 1 97 ? -1.783 10.006 2.326 1.00 75.81 97 GLY A O 1
ATOM 757 N N . ARG A 1 98 ? 0.437 10.252 2.211 1.00 71.81 98 ARG A N 1
ATOM 758 C CA . ARG A 1 98 ? 0.429 11.062 0.976 1.00 71.81 98 ARG A CA 1
ATOM 759 C C . ARG A 1 98 ? -0.413 10.469 -0.170 1.00 71.81 98 ARG A C 1
ATOM 761 O O . ARG A 1 98 ? -0.996 11.236 -0.916 1.00 71.81 98 ARG A O 1
ATOM 768 N N . ASN A 1 99 ? -0.491 9.139 -0.288 1.00 73.31 99 ASN A N 1
ATOM 769 C CA . ASN A 1 99 ? -1.225 8.431 -1.353 1.00 73.31 99 ASN A CA 1
ATOM 770 C C . ASN A 1 99 ? -2.100 7.280 -0.816 1.00 73.31 99 ASN A C 1
ATOM 772 O O . ASN A 1 99 ? -2.335 6.284 -1.515 1.00 73.31 99 ASN A O 1
ATOM 776 N N . TRP A 1 100 ? -2.508 7.336 0.452 1.00 74.75 100 TRP A N 1
ATOM 777 C CA . TRP A 1 100 ? -3.326 6.284 1.048 1.00 74.75 100 TRP A CA 1
ATOM 778 C C . TRP A 1 100 ? -4.129 6.791 2.236 1.00 74.75 100 TRP A C 1
ATOM 780 O O . TRP A 1 100 ? -3.667 7.651 2.974 1.00 74.75 100 TRP A O 1
ATOM 790 N N . SER A 1 101 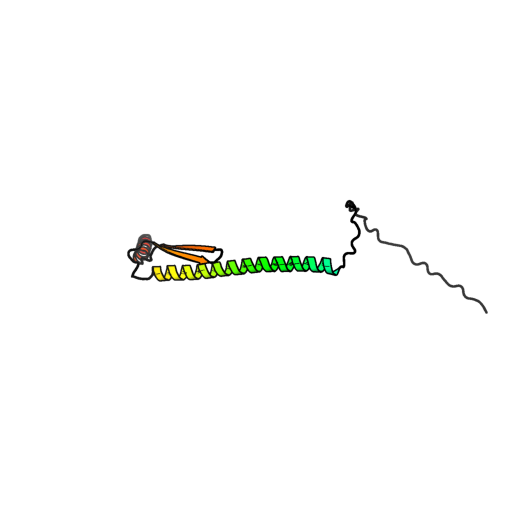? -5.320 6.236 2.415 1.00 75.31 101 SER A N 1
ATOM 791 C CA . SER A 1 101 ? -6.179 6.474 3.568 1.00 75.31 101 SER A CA 1
ATOM 792 C C . SER A 1 101 ? -6.693 5.126 4.044 1.00 75.31 101 SER A C 1
ATOM 794 O O . SER A 1 101 ? -6.998 4.260 3.220 1.00 75.31 101 SER A O 1
ATOM 796 N N . LEU A 1 102 ? -6.715 4.931 5.353 1.00 76.19 102 LEU A N 1
ATOM 797 C CA . LEU A 1 102 ? -7.152 3.708 5.993 1.00 76.19 102 LEU A CA 1
ATOM 798 C C . LEU A 1 102 ? -8.066 4.061 7.160 1.00 76.19 102 LEU A C 1
ATOM 800 O O . LEU A 1 102 ? -7.743 4.916 7.980 1.00 76.19 102 LEU A O 1
ATOM 804 N N . GLU A 1 103 ? -9.187 3.364 7.245 1.00 78.31 103 GLU A N 1
ATOM 805 C CA . GLU A 1 103 ? -10.143 3.476 8.334 1.00 78.31 103 GLU A CA 1
ATOM 806 C C . GLU A 1 103 ? -10.320 2.098 8.959 1.00 78.31 103 GLU A C 1
ATOM 808 O O . GLU A 1 103 ? -10.598 1.123 8.258 1.00 78.31 103 GLU A O 1
ATOM 813 N N . ILE A 1 104 ? -10.131 2.009 10.274 1.00 78.81 104 ILE A N 1
ATOM 814 C CA . ILE A 1 104 ? -10.377 0.785 11.032 1.00 78.81 104 ILE A CA 1
ATOM 815 C C . ILE A 1 104 ? -11.471 1.079 12.033 1.00 78.81 104 ILE A C 1
ATOM 817 O O . ILE A 1 104 ? -11.461 2.094 12.735 1.00 78.81 104 ILE A O 1
ATOM 821 N N . SER A 1 105 ? -12.416 0.151 12.100 1.00 73.88 105 SER A N 1
ATOM 822 C CA . SER A 1 105 ? -13.512 0.241 13.030 1.00 73.88 105 SER A CA 1
ATOM 823 C C . SER A 1 105 ? -13.753 -1.077 13.738 1.00 73.88 105 SER A C 1
ATOM 825 O O . SER A 1 105 ? -13.901 -2.109 13.087 1.00 73.88 105 SER A O 1
ATOM 827 N N . ALA A 1 106 ? -13.829 -1.019 15.064 1.00 74.38 106 ALA A N 1
ATOM 828 C CA . ALA A 1 106 ? -14.075 -2.175 15.913 1.00 74.38 106 ALA A CA 1
ATOM 829 C C . ALA A 1 106 ? -15.128 -1.843 16.987 1.00 74.38 106 ALA A C 1
ATOM 831 O O . ALA A 1 106 ? -15.202 -0.694 17.433 1.00 74.38 106 ALA A O 1
ATOM 832 N N . PRO A 1 107 ? -15.966 -2.812 17.397 1.00 68.69 107 PRO A N 1
ATOM 833 C CA . PRO A 1 107 ? -16.881 -2.626 18.522 1.00 68.69 107 PRO A CA 1
ATOM 834 C C . PRO A 1 107 ? -16.100 -2.435 19.830 1.00 68.69 107 PRO A C 1
ATOM 836 O O . PRO A 1 107 ? -15.004 -2.975 19.968 1.00 68.69 107 PRO A O 1
ATOM 839 N N . VAL A 1 108 ? -16.658 -1.695 20.792 1.00 72.62 108 VAL A N 1
ATOM 840 C CA . VAL A 1 108 ? -16.050 -1.535 22.129 1.00 72.62 108 VAL A CA 1
ATOM 841 C C . VAL A 1 108 ? -16.012 -2.871 22.877 1.00 72.62 108 VAL A C 1
ATOM 843 O O . VAL A 1 108 ? -16.902 -3.713 22.728 1.00 72.62 108 VAL A O 1
ATOM 846 N N . PHE A 1 109 ? -14.950 -3.088 23.657 1.00 69.12 109 PHE A N 1
ATOM 847 C CA . PHE A 1 109 ? -14.733 -4.328 24.387 1.00 69.12 109 PHE A CA 1
ATOM 848 C C . PHE A 1 109 ? -15.645 -4.347 25.601 1.00 69.12 109 PHE A C 1
ATOM 850 O O . PHE A 1 109 ? -15.471 -3.552 26.517 1.00 69.12 109 PHE A O 1
ATOM 857 N N . ARG A 1 110 ? -16.596 -5.278 25.618 1.00 70.94 110 ARG A N 1
ATOM 858 C CA . ARG A 1 110 ? -17.448 -5.529 26.780 1.00 70.94 110 ARG A CA 1
ATOM 859 C C . ARG A 1 110 ? -17.256 -6.971 27.238 1.00 70.94 110 ARG A C 1
ATOM 861 O O . ARG A 1 110 ? -17.775 -7.877 26.571 1.00 70.94 110 ARG A O 1
ATOM 868 N N . PRO A 1 111 ? -16.470 -7.217 28.302 1.00 71.06 111 PRO A N 1
ATOM 869 C CA . PRO A 1 111 ? -16.137 -8.574 28.734 1.00 71.06 111 PRO A CA 1
ATOM 870 C C . PRO A 1 111 ? -17.382 -9.391 29.117 1.00 71.06 111 PRO A C 1
ATOM 872 O O . PRO A 1 111 ? -17.393 -10.611 28.963 1.00 71.06 111 PRO A O 1
ATOM 875 N N . GLU A 1 112 ? -18.474 -8.738 29.508 1.00 76.06 112 GLU A N 1
ATOM 876 C CA . GLU A 1 112 ? -19.753 -9.363 29.856 1.00 76.06 112 GLU A CA 1
ATOM 877 C C . GLU A 1 112 ? -20.395 -10.071 28.658 1.00 76.06 112 GLU A C 1
ATOM 879 O O . GLU A 1 112 ? -21.028 -11.112 28.824 1.00 76.06 112 GLU A O 1
ATOM 884 N N . ASN A 1 113 ? -20.226 -9.546 27.438 1.00 77.19 113 ASN A N 1
ATOM 885 C CA . ASN A 1 113 ? -20.738 -10.201 26.231 1.00 77.19 113 ASN A CA 1
ATOM 886 C C . ASN A 1 113 ? -19.972 -11.490 25.920 1.00 77.19 113 ASN A C 1
ATOM 888 O O . ASN A 1 113 ? -20.583 -12.476 25.508 1.00 77.19 113 ASN A O 1
ATOM 892 N N . LEU A 1 114 ? -18.655 -11.497 26.148 1.00 78.56 114 LEU A N 1
ATOM 893 C CA . LEU A 1 114 ? -17.849 -12.714 26.066 1.00 78.56 114 LEU A CA 1
ATOM 894 C C . LEU A 1 114 ? -18.320 -13.724 27.114 1.00 78.56 114 LEU A C 1
ATOM 896 O O . LEU A 1 114 ? -18.660 -14.845 26.753 1.00 78.56 114 LEU A O 1
ATOM 900 N N . LEU A 1 115 ? -18.438 -13.321 28.381 1.00 80.62 115 LEU A N 1
ATOM 901 C CA . LEU A 1 115 ? -18.893 -14.207 29.460 1.00 80.62 115 LEU A CA 1
ATOM 902 C C . LEU A 1 115 ? -20.301 -14.773 29.211 1.00 80.62 115 LEU A C 1
ATOM 904 O O . LEU A 1 115 ? -20.530 -15.959 29.434 1.00 80.62 115 LEU A O 1
ATOM 908 N N . ARG A 1 116 ? -21.228 -13.969 28.673 1.00 81.94 116 ARG A N 1
ATOM 909 C CA . ARG A 1 116 ? -22.556 -14.445 28.247 1.00 81.94 116 ARG A CA 1
ATOM 910 C C . ARG A 1 116 ? -22.473 -15.481 27.132 1.00 81.94 116 ARG A C 1
ATOM 912 O O . ARG A 1 116 ? -23.186 -16.474 27.183 1.00 81.94 116 ARG A O 1
ATOM 919 N N . MET A 1 117 ? -21.613 -15.273 26.137 1.00 82.81 117 MET A N 1
ATOM 920 C CA . MET A 1 117 ? -21.420 -16.243 25.058 1.00 82.81 117 MET A CA 1
ATOM 921 C C . MET A 1 117 ? -20.854 -17.568 25.581 1.00 82.81 117 MET A C 1
ATOM 923 O O . MET A 1 117 ? -21.343 -18.622 25.189 1.00 82.81 117 MET A O 1
ATOM 927 N N . TRP A 1 118 ? -19.873 -17.522 26.486 1.00 81.00 118 TRP A N 1
ATOM 928 C CA . TRP A 1 118 ? -19.322 -18.722 27.122 1.00 81.00 118 TRP A CA 1
ATOM 929 C C . TRP A 1 118 ? -20.364 -19.442 27.984 1.00 81.00 118 TRP A C 1
ATOM 931 O O . TRP A 1 118 ? -20.513 -20.651 27.858 1.00 81.00 118 TRP A O 1
ATOM 941 N N . SER A 1 119 ? -21.169 -18.707 28.758 1.00 78.25 119 SER A N 1
ATOM 942 C CA . SER A 1 119 ? -22.283 -19.289 29.518 1.00 78.25 119 SER A CA 1
ATOM 943 C C . SER A 1 119 ? -23.290 -20.019 28.622 1.00 78.25 119 SER A C 1
ATOM 945 O O . SER A 1 119 ? -23.770 -21.076 29.006 1.00 78.25 119 SER A O 1
ATOM 947 N N . LEU A 1 120 ? -23.590 -19.496 27.427 1.00 84.38 120 LEU A N 1
ATOM 948 C CA . LEU A 1 120 ? -24.486 -20.152 26.461 1.00 84.38 120 LEU A CA 1
ATOM 949 C C . LEU A 1 120 ? -23.880 -21.408 25.812 1.00 84.38 120 LEU A C 1
ATOM 951 O O . LEU A 1 120 ? -24.618 -22.231 25.268 1.00 84.38 120 LEU A O 1
ATOM 955 N N . VAL A 1 121 ? -22.551 -21.516 25.790 1.00 87.62 121 VAL A N 1
ATOM 956 C CA . VAL A 1 121 ? -21.829 -22.693 25.286 1.00 87.62 121 VAL A CA 1
ATOM 957 C C . VAL A 1 121 ? -21.790 -23.782 26.352 1.00 87.62 121 VAL A C 1
ATOM 959 O O . VAL A 1 121 ? -22.089 -24.927 26.027 1.00 87.62 121 VAL A O 1
ATOM 962 N N . GLU A 1 122 ? -21.492 -23.412 27.599 1.00 79.38 122 GLU A N 1
ATOM 963 C CA . GLU A 1 122 ? -21.488 -24.312 28.761 1.00 79.38 122 GLU A CA 1
ATOM 964 C C . GLU A 1 122 ? -22.866 -24.957 28.977 1.00 79.38 122 GLU A C 1
ATOM 966 O O . GLU A 1 122 ? -22.961 -26.152 29.213 1.00 79.3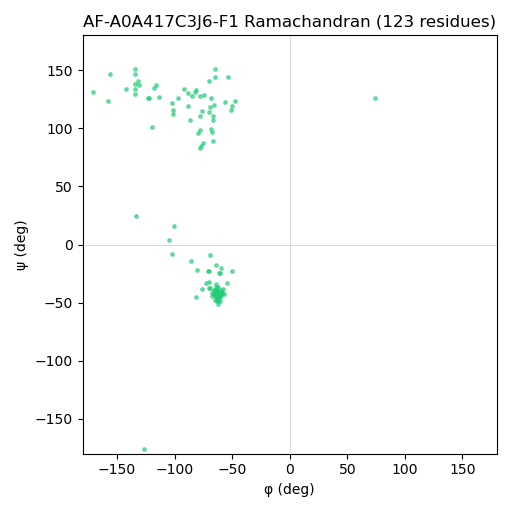8 122 GLU A O 1
ATOM 971 N N . ASP A 1 123 ? -23.949 -24.192 28.805 1.00 76.50 123 ASP A N 1
ATOM 972 C CA . ASP A 1 123 ? -25.329 -24.676 28.982 1.00 76.50 123 ASP A CA 1
ATOM 973 C C .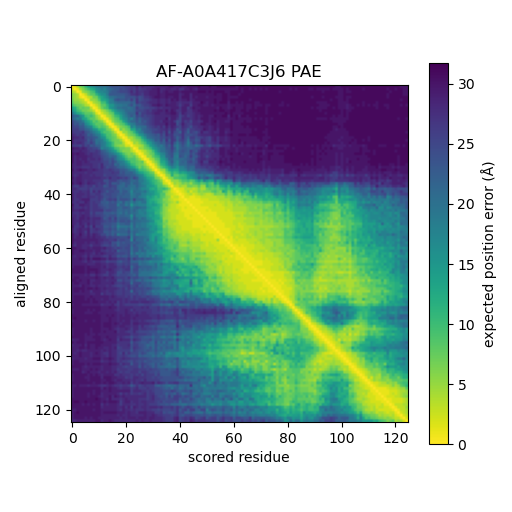 ASP A 1 123 ? -25.775 -25.675 27.888 1.00 76.50 123 ASP A C 1
ATOM 975 O O . ASP A 1 123 ? -26.845 -26.277 27.973 1.00 76.50 123 ASP A O 1
ATOM 979 N N . ARG A 1 124 ? -24.976 -25.851 26.821 1.00 67.94 124 ARG A N 1
ATOM 980 C CA . ARG A 1 124 ? -25.263 -26.771 25.704 1.00 67.94 124 ARG A CA 1
ATOM 981 C C . ARG A 1 124 ? -24.461 -28.081 25.770 1.00 67.94 124 ARG A C 1
ATOM 983 O O . ARG A 1 124 ? -24.716 -28.965 24.949 1.00 67.94 124 ARG A O 1
ATOM 990 N N . THR A 1 125 ? -23.494 -28.195 26.678 1.00 56.75 125 THR A N 1
ATOM 991 C CA . THR A 1 125 ? -22.655 -29.392 26.884 1.00 56.75 125 THR A CA 1
ATOM 992 C C . THR A 1 125 ? -23.053 -30.129 28.147 1.00 56.75 125 THR A C 1
ATOM 994 O O . THR A 1 125 ? -23.155 -31.373 28.073 1.00 56.75 125 THR A O 1
#